Protein AF-A0A3M0CFY5-F1 (afdb_monomer_lite)

Structure (mmCIF, N/CA/C/O backbone):
data_AF-A0A3M0CFY5-F1
#
_entry.id   AF-A0A3M0CFY5-F1
#
loop_
_atom_site.group_PDB
_atom_site.id
_atom_site.type_symbol
_atom_site.label_atom_id
_atom_site.label_alt_id
_atom_site.label_comp_id
_atom_site.label_asym_id
_atom_site.label_entity_id
_atom_site.label_seq_id
_atom_site.pdbx_PDB_ins_code
_atom_site.Cartn_x
_atom_site.Cartn_y
_atom_site.Cartn_z
_atom_site.occupancy
_atom_site.B_iso_or_equiv
_atom_site.auth_seq_id
_atom_site.auth_comp_id
_atom_site.auth_asym_id
_atom_site.auth_atom_id
_atom_site.pdbx_PDB_model_num
ATOM 1 N N . MET A 1 1 ? 9.837 -27.076 -31.691 1.00 53.88 1 MET A N 1
ATOM 2 C CA . MET A 1 1 ? 9.729 -26.551 -30.310 1.00 53.88 1 MET A CA 1
ATOM 3 C C . MET A 1 1 ? 8.249 -26.494 -29.970 1.00 53.88 1 MET A C 1
ATOM 5 O O . MET A 1 1 ? 7.519 -25.891 -30.742 1.00 53.88 1 MET A O 1
ATOM 9 N N . SER A 1 2 ? 7.789 -27.201 -28.933 1.00 57.69 2 SER A N 1
ATOM 10 C CA . SER A 1 2 ? 6.361 -27.253 -28.586 1.00 57.69 2 SER A CA 1
ATOM 11 C C . SER A 1 2 ? 5.891 -25.922 -27.992 1.00 57.69 2 SER A C 1
ATOM 13 O O . SER A 1 2 ? 6.625 -25.292 -27.229 1.00 57.69 2 SER A O 1
ATOM 15 N N . LEU A 1 3 ? 4.667 -25.514 -28.343 1.00 57.28 3 LEU A N 1
ATOM 16 C CA . LEU A 1 3 ? 3.986 -24.325 -27.811 1.00 57.28 3 LEU A CA 1
ATOM 17 C C . LEU A 1 3 ? 3.954 -24.321 -26.272 1.00 57.28 3 LEU A C 1
ATOM 19 O O . LEU A 1 3 ? 4.180 -23.274 -25.672 1.00 57.28 3 LEU A O 1
ATOM 23 N N . ASP A 1 4 ? 3.845 -25.499 -25.648 1.00 57.91 4 ASP A N 1
ATOM 24 C CA . ASP A 1 4 ? 3.934 -25.676 -24.191 1.00 57.91 4 ASP A CA 1
ATOM 25 C C . ASP A 1 4 ? 5.236 -25.148 -23.588 1.00 57.91 4 ASP A C 1
ATOM 27 O O . ASP A 1 4 ? 5.229 -24.555 -22.515 1.00 57.91 4 ASP A O 1
ATOM 31 N N . ARG A 1 5 ? 6.380 -25.318 -24.264 1.00 54.34 5 ARG A N 1
ATOM 32 C CA . ARG A 1 5 ? 7.663 -24.846 -23.723 1.00 54.34 5 ARG A CA 1
ATOM 33 C C . ARG A 1 5 ? 7.757 -23.321 -23.775 1.00 54.34 5 ARG A C 1
ATOM 35 O O . ARG A 1 5 ? 8.319 -22.725 -22.867 1.00 54.34 5 ARG A O 1
ATOM 42 N N . ALA A 1 6 ? 7.194 -22.695 -24.810 1.00 49.03 6 ALA A N 1
ATOM 43 C CA . ALA A 1 6 ? 7.182 -21.241 -24.964 1.00 49.03 6 ALA A CA 1
ATOM 44 C C . ALA A 1 6 ? 6.182 -20.565 -24.012 1.00 49.03 6 ALA A C 1
ATOM 46 O O . ALA A 1 6 ? 6.528 -19.559 -23.398 1.00 49.03 6 ALA A O 1
ATOM 47 N N . GLN A 1 7 ? 4.988 -21.141 -23.826 1.00 55.31 7 GLN A N 1
ATOM 48 C CA . GLN A 1 7 ? 4.030 -20.674 -22.818 1.00 55.31 7 GLN A CA 1
ATOM 49 C C . GLN A 1 7 ? 4.590 -20.823 -21.400 1.00 55.31 7 GLN A C 1
ATOM 51 O O . GLN A 1 7 ? 4.504 -19.883 -20.614 1.00 55.31 7 GLN A O 1
ATOM 56 N N . ASN A 1 8 ? 5.237 -21.947 -21.081 1.00 56.69 8 ASN A N 1
ATOM 57 C CA . ASN A 1 8 ? 5.787 -22.171 -19.743 1.00 56.69 8 ASN A CA 1
ATOM 58 C C . ASN A 1 8 ? 6.970 -21.223 -19.434 1.00 56.69 8 ASN A C 1
ATOM 60 O O . ASN A 1 8 ? 7.039 -20.641 -18.356 1.00 56.69 8 ASN A O 1
ATOM 64 N N . ILE A 1 9 ? 7.850 -20.955 -20.410 1.00 59.62 9 ILE A N 1
ATOM 65 C CA . ILE A 1 9 ? 8.948 -19.977 -20.262 1.00 59.62 9 ILE A CA 1
ATOM 66 C C . ILE A 1 9 ? 8.417 -18.539 -20.124 1.00 59.62 9 ILE A C 1
ATOM 68 O O . ILE A 1 9 ? 8.911 -17.797 -19.276 1.00 59.62 9 ILE A O 1
ATOM 72 N N . MET A 1 10 ? 7.402 -18.147 -20.906 1.00 58.22 10 MET A N 1
ATOM 73 C CA . MET A 1 10 ? 6.778 -16.822 -20.773 1.00 58.22 10 MET A CA 1
ATOM 74 C C . MET A 1 10 ? 6.092 -16.643 -19.412 1.00 58.22 10 MET A C 1
ATOM 76 O O . MET A 1 10 ? 6.203 -15.583 -18.807 1.00 58.22 10 MET A O 1
ATOM 80 N N . THR A 1 11 ? 5.463 -17.692 -18.878 1.00 66.25 11 THR A N 1
ATOM 81 C CA . THR A 1 11 ? 4.808 -17.639 -17.558 1.00 66.25 11 THR A CA 1
ATOM 82 C C . THR A 1 11 ? 5.819 -17.395 -16.428 1.00 66.25 11 THR A C 1
ATOM 84 O O . THR A 1 11 ? 5.558 -16.592 -15.533 1.00 66.25 11 THR A O 1
ATOM 87 N N . HIS A 1 12 ? 7.002 -18.017 -16.492 1.00 70.50 12 HIS A N 1
ATOM 88 C CA . HIS A 1 12 ? 8.062 -17.807 -15.499 1.00 70.50 12 HIS A CA 1
ATOM 89 C C . HIS A 1 12 ? 8.747 -16.438 -15.623 1.00 70.50 12 HIS A C 1
ATOM 91 O O . HIS A 1 12 ? 8.937 -15.762 -14.614 1.00 70.50 12 HIS A O 1
ATOM 97 N N . ALA A 1 13 ? 9.060 -15.992 -16.845 1.00 75.62 13 ALA A N 1
ATOM 98 C CA . ALA A 1 13 ? 9.671 -14.680 -17.064 1.00 75.62 13 ALA A CA 1
ATOM 99 C C . ALA A 1 13 ? 8.757 -13.530 -16.598 1.00 75.62 13 ALA A C 1
ATOM 101 O O . ALA A 1 13 ? 9.229 -12.580 -15.973 1.00 75.62 13 ALA A O 1
ATOM 102 N N . ASN A 1 14 ? 7.444 -13.639 -16.834 1.00 88.12 14 ASN A N 1
ATOM 103 C CA . ASN A 1 14 ? 6.469 -12.659 -16.353 1.00 88.12 14 ASN A CA 1
ATOM 104 C C . ASN A 1 14 ? 6.435 -12.588 -14.822 1.00 88.12 14 ASN A C 1
ATOM 106 O O . ASN A 1 14 ? 6.353 -11.497 -14.262 1.00 88.12 14 ASN A O 1
ATOM 110 N N . PHE A 1 15 ? 6.515 -13.737 -14.147 1.00 93.06 15 PHE A N 1
ATOM 111 C CA . PHE A 1 15 ? 6.492 -13.805 -12.689 1.00 93.06 15 PHE A CA 1
ATOM 112 C C . PHE A 1 15 ? 7.712 -13.117 -12.060 1.00 93.06 15 PHE A C 1
ATOM 114 O O . PHE A 1 15 ? 7.562 -12.318 -11.135 1.00 93.06 15 PHE A O 1
ATOM 121 N N . ASP A 1 16 ? 8.913 -13.361 -12.590 1.00 94.94 16 ASP A N 1
ATOM 122 C CA . ASP A 1 16 ? 10.147 -12.750 -12.076 1.00 94.94 16 ASP A CA 1
ATOM 123 C C . ASP A 1 16 ? 10.173 -11.229 -12.284 1.00 94.94 16 ASP A C 1
ATOM 125 O O . ASP A 1 16 ? 10.589 -10.474 -11.398 1.00 94.94 16 ASP A O 1
ATOM 129 N N . VAL A 1 17 ? 9.703 -10.759 -13.442 1.00 96.12 17 VAL A N 1
ATOM 130 C CA . VAL A 1 17 ? 9.602 -9.321 -13.733 1.00 96.12 17 VAL A CA 1
ATOM 131 C C . VAL A 1 17 ? 8.544 -8.666 -12.845 1.00 96.12 17 VAL A C 1
ATOM 133 O O . VAL A 1 17 ? 8.810 -7.605 -12.280 1.00 96.12 17 VAL A O 1
ATOM 136 N N . ALA A 1 18 ? 7.392 -9.313 -12.642 1.00 96.44 18 ALA A N 1
ATOM 137 C CA . ALA A 1 18 ? 6.371 -8.842 -11.710 1.00 96.44 18 ALA A CA 1
ATOM 138 C C . ALA A 1 18 ? 6.927 -8.740 -10.286 1.00 96.44 18 ALA A C 1
ATOM 140 O O . ALA A 1 18 ? 6.801 -7.693 -9.654 1.00 96.44 18 ALA A O 1
ATOM 141 N N . LYS A 1 19 ? 7.631 -9.766 -9.797 1.00 96.38 19 LYS A N 1
ATOM 142 C CA . LYS A 1 19 ? 8.278 -9.732 -8.480 1.00 96.38 19 LYS A CA 1
ATOM 143 C C . LYS A 1 19 ? 9.239 -8.545 -8.344 1.00 96.38 19 LYS A C 1
ATOM 145 O O . LYS A 1 19 ? 9.141 -7.789 -7.380 1.00 96.38 19 LYS A O 1
ATOM 150 N N . ARG A 1 20 ? 10.115 -8.330 -9.331 1.00 96.69 20 ARG A N 1
ATOM 151 C CA . ARG A 1 20 ? 11.034 -7.176 -9.359 1.00 96.69 20 ARG A CA 1
ATOM 152 C C . ARG A 1 20 ? 10.294 -5.840 -9.366 1.00 96.69 20 ARG A C 1
ATOM 154 O O . ARG A 1 20 ? 10.736 -4.899 -8.710 1.00 96.69 20 ARG A O 1
ATOM 161 N N . LEU A 1 21 ? 9.197 -5.736 -10.115 1.00 96.62 21 LEU A N 1
ATOM 162 C CA . LEU A 1 21 ? 8.358 -4.540 -10.122 1.00 96.62 21 LEU A CA 1
ATOM 163 C C . LEU A 1 21 ? 7.817 -4.266 -8.719 1.00 96.62 21 LEU A C 1
ATOM 165 O O . LEU A 1 21 ? 7.969 -3.153 -8.223 1.00 96.62 21 LEU A O 1
ATOM 169 N N . LEU A 1 22 ? 7.241 -5.283 -8.079 1.00 95.94 22 LEU A N 1
ATOM 170 C CA . LEU A 1 22 ? 6.651 -5.194 -6.745 1.00 95.94 22 LEU A CA 1
ATOM 171 C C . LEU A 1 22 ? 7.665 -4.782 -5.667 1.00 95.94 22 LEU A C 1
ATOM 173 O O . LEU A 1 22 ? 7.328 -3.982 -4.794 1.00 95.94 22 LEU A O 1
ATOM 177 N N . GLU A 1 23 ? 8.908 -5.261 -5.766 1.00 94.75 23 GLU A N 1
ATOM 178 C CA . GLU A 1 23 ? 10.025 -4.821 -4.918 1.00 94.75 23 GLU A CA 1
ATOM 179 C C . GLU A 1 23 ? 10.357 -3.335 -5.134 1.00 94.75 23 GLU A C 1
ATOM 181 O O . GLU A 1 23 ? 10.552 -2.590 -4.174 1.00 94.75 23 GLU A O 1
ATOM 186 N N . VAL A 1 24 ? 10.386 -2.876 -6.390 1.00 94.12 24 VAL A N 1
ATOM 187 C CA . VAL A 1 24 ? 10.700 -1.478 -6.732 1.00 94.12 24 VAL A CA 1
ATOM 188 C C . VAL A 1 24 ? 9.620 -0.517 -6.238 1.00 94.12 24 VAL A C 1
ATOM 190 O O . VAL A 1 24 ? 9.953 0.538 -5.702 1.00 94.12 24 VAL A O 1
ATOM 193 N N . ILE A 1 25 ? 8.342 -0.881 -6.369 1.00 92.88 25 ILE A N 1
ATOM 194 C CA . ILE A 1 25 ? 7.221 -0.049 -5.900 1.00 92.88 25 ILE A CA 1
ATOM 195 C C . ILE A 1 25 ? 6.880 -0.268 -4.415 1.00 92.88 25 ILE A C 1
ATOM 197 O O . ILE A 1 25 ? 5.903 0.302 -3.932 1.00 92.88 25 ILE A O 1
ATOM 201 N N . LYS A 1 26 ? 7.668 -1.080 -3.690 1.00 91.75 26 LYS A N 1
ATOM 202 C CA . LYS A 1 26 ? 7.524 -1.356 -2.245 1.00 91.75 26 LYS A CA 1
ATOM 203 C C . LYS A 1 26 ? 6.120 -1.829 -1.856 1.00 91.75 26 LYS A C 1
ATOM 205 O O . LYS A 1 26 ? 5.556 -1.425 -0.833 1.00 91.75 26 LYS A O 1
ATOM 210 N N . ILE A 1 27 ? 5.518 -2.670 -2.697 1.00 92.25 27 ILE A N 1
ATOM 211 C CA . ILE A 1 27 ? 4.148 -3.140 -2.464 1.00 92.25 27 ILE A CA 1
ATOM 212 C C . ILE A 1 27 ? 4.058 -4.054 -1.233 1.00 92.25 27 ILE A C 1
ATOM 214 O O . ILE A 1 27 ? 2.987 -4.193 -0.650 1.00 92.25 27 ILE A O 1
ATOM 218 N N . ASP A 1 28 ? 5.173 -4.658 -0.818 1.00 90.69 28 ASP A N 1
ATOM 219 C CA . ASP A 1 28 ? 5.296 -5.498 0.374 1.00 90.69 28 ASP A CA 1
ATOM 220 C C . ASP A 1 28 ? 4.838 -4.752 1.635 1.00 90.69 28 ASP A C 1
ATOM 222 O O . ASP A 1 28 ? 4.099 -5.299 2.462 1.00 90.69 28 ASP A O 1
ATOM 226 N N . GLN A 1 29 ? 5.199 -3.471 1.745 1.00 91.00 29 GLN A N 1
ATOM 227 C CA . GLN A 1 29 ? 4.795 -2.613 2.855 1.00 91.00 29 GLN A CA 1
ATOM 228 C C . GLN A 1 29 ? 3.289 -2.357 2.824 1.00 91.00 29 GLN A C 1
ATOM 230 O O . GLN A 1 29 ? 2.622 -2.435 3.859 1.00 91.00 29 GLN A O 1
ATOM 235 N N . MET A 1 30 ? 2.741 -2.106 1.632 1.00 90.31 30 MET A N 1
ATOM 236 C CA . MET A 1 30 ? 1.310 -1.881 1.435 1.00 90.31 30 MET A CA 1
ATOM 237 C C . MET A 1 30 ? 0.496 -3.136 1.764 1.00 90.31 30 MET A C 1
ATOM 239 O O . MET A 1 30 ? -0.447 -3.057 2.550 1.00 90.31 30 MET A O 1
ATOM 243 N N . VAL A 1 31 ? 0.881 -4.298 1.232 1.00 91.81 31 VAL A N 1
ATOM 244 C CA . VAL A 1 31 ? 0.200 -5.574 1.496 1.00 91.81 31 VAL A CA 1
ATOM 245 C C . VAL A 1 31 ? 0.295 -5.939 2.972 1.00 91.81 31 VAL A C 1
ATOM 247 O O . VAL A 1 31 ? -0.716 -6.298 3.570 1.00 91.81 31 VAL A O 1
ATOM 250 N N . THR A 1 32 ? 1.458 -5.765 3.604 1.00 91.75 32 THR A N 1
ATOM 251 C CA . THR A 1 32 ? 1.620 -6.009 5.046 1.00 91.75 32 THR A CA 1
ATOM 252 C C . THR A 1 32 ? 0.726 -5.090 5.880 1.00 91.75 32 THR A C 1
ATOM 254 O O . THR A 1 32 ? 0.099 -5.536 6.842 1.00 91.75 32 THR A O 1
ATOM 257 N N . MET A 1 33 ? 0.637 -3.807 5.524 1.00 93.00 33 MET A N 1
ATOM 258 C CA . MET A 1 33 ? -0.238 -2.851 6.203 1.00 93.00 33 MET A CA 1
ATOM 259 C C . MET A 1 33 ? -1.717 -3.233 6.046 1.00 93.00 33 MET A C 1
ATOM 261 O O . MET A 1 33 ? -2.444 -3.265 7.040 1.00 93.00 33 MET A O 1
ATOM 265 N N . MET A 1 34 ? -2.150 -3.578 4.830 1.00 91.88 34 MET A N 1
ATOM 266 C CA . MET A 1 34 ? -3.518 -4.032 4.558 1.00 91.88 34 MET A CA 1
ATOM 267 C C . MET A 1 34 ? -3.845 -5.323 5.313 1.00 91.88 34 MET A C 1
ATOM 269 O O . MET A 1 34 ? -4.888 -5.410 5.961 1.00 91.88 34 MET A O 1
ATOM 273 N N . ALA A 1 35 ? -2.932 -6.295 5.299 1.00 91.88 35 ALA A N 1
ATOM 274 C CA . ALA A 1 35 ? -3.058 -7.547 6.033 1.00 91.88 35 ALA A CA 1
ATOM 275 C C . ALA A 1 35 ? -3.247 -7.287 7.536 1.00 91.88 35 ALA A C 1
ATOM 277 O O . ALA A 1 35 ? -4.192 -7.795 8.139 1.00 91.88 35 ALA A O 1
ATOM 278 N N . ARG A 1 36 ? -2.426 -6.414 8.137 1.00 93.00 36 ARG A N 1
ATOM 279 C CA . ARG A 1 36 ? -2.565 -6.022 9.551 1.00 93.00 36 ARG A CA 1
ATOM 280 C C . ARG A 1 36 ? -3.896 -5.335 9.845 1.00 93.00 36 ARG A C 1
ATOM 282 O O . ARG A 1 36 ? -4.507 -5.621 10.873 1.00 93.00 36 ARG A O 1
ATOM 289 N N . GLN A 1 37 ? -4.365 -4.460 8.958 1.00 94.62 37 GLN A N 1
ATOM 290 C CA . GLN A 1 37 ? -5.662 -3.801 9.117 1.00 94.62 37 GLN A CA 1
ATOM 291 C C . GLN A 1 37 ? -6.814 -4.816 9.077 1.00 94.62 37 GLN A C 1
ATOM 293 O O . GLN A 1 37 ? -7.690 -4.784 9.943 1.00 94.62 37 GLN A O 1
ATOM 298 N N . MET A 1 38 ? -6.798 -5.743 8.117 1.00 93.81 38 MET A N 1
ATOM 299 C CA . MET A 1 38 ? -7.797 -6.810 8.016 1.00 93.81 38 MET A CA 1
ATOM 300 C C . MET A 1 38 ? -7.757 -7.735 9.236 1.00 93.81 38 MET A C 1
ATOM 302 O O . MET A 1 38 ? -8.805 -8.074 9.786 1.00 93.81 38 MET A O 1
ATOM 306 N N . MET A 1 39 ? -6.560 -8.101 9.698 1.00 94.62 39 MET A N 1
ATOM 307 C CA . MET A 1 39 ? -6.360 -8.891 10.911 1.00 94.62 39 MET A CA 1
ATOM 308 C C . MET A 1 39 ? -6.976 -8.195 12.129 1.00 94.62 39 MET A C 1
ATOM 310 O O . MET A 1 39 ? -7.762 -8.811 12.844 1.00 94.62 39 MET A O 1
ATOM 314 N N . ALA A 1 40 ? -6.687 -6.907 12.335 1.00 94.44 40 ALA A N 1
ATOM 315 C CA . ALA A 1 40 ? -7.242 -6.133 13.444 1.00 94.44 40 ALA A CA 1
ATOM 316 C C . ALA A 1 40 ? -8.780 -6.091 13.399 1.00 94.44 40 ALA A C 1
ATOM 318 O O . ALA A 1 40 ? -9.437 -6.327 14.411 1.00 94.44 40 ALA A O 1
ATOM 319 N N . GLN A 1 41 ? -9.367 -5.882 12.216 1.00 95.25 41 GLN A N 1
ATOM 320 C CA . GLN A 1 41 ? -10.822 -5.925 12.034 1.00 95.25 41 GLN A CA 1
ATOM 321 C C . GLN A 1 41 ? -11.413 -7.304 12.365 1.00 95.25 41 GLN A C 1
ATOM 323 O O . GLN A 1 41 ? -12.481 -7.392 12.974 1.00 95.25 41 GLN A O 1
ATOM 328 N N . LYS A 1 42 ? -10.727 -8.392 11.996 1.00 93.69 42 LYS A N 1
ATOM 329 C CA . LYS A 1 42 ? -11.162 -9.757 12.324 1.00 93.69 42 LYS A CA 1
ATOM 330 C C . LYS A 1 42 ? -11.050 -10.056 13.812 1.00 93.69 42 LYS A C 1
ATOM 332 O O . LYS A 1 42 ? -11.981 -10.642 14.350 1.00 93.69 42 LYS A O 1
ATOM 337 N N . VAL A 1 43 ? -9.991 -9.603 14.479 1.00 93.81 43 VAL A N 1
ATOM 338 C CA . VAL A 1 43 ? -9.840 -9.725 15.938 1.00 93.81 43 VAL A CA 1
ATOM 339 C C . VAL A 1 43 ? -10.988 -9.019 16.658 1.00 93.81 43 VAL A C 1
ATOM 341 O O . VAL A 1 43 ? -11.641 -9.638 17.493 1.00 93.81 43 VAL A O 1
ATOM 344 N N . VAL A 1 44 ? -11.310 -7.781 16.271 1.00 93.75 44 VAL A N 1
ATOM 345 C CA . VAL A 1 44 ? -12.470 -7.055 16.820 1.00 93.75 44 VAL A CA 1
ATOM 346 C C . VAL A 1 44 ? -13.765 -7.834 16.578 1.00 93.75 44 VAL A C 1
ATOM 348 O O . VAL A 1 44 ? -14.570 -7.997 17.492 1.00 93.75 44 VAL A O 1
ATOM 351 N N . SER A 1 45 ? -13.956 -8.386 15.375 1.00 94.44 45 SER A N 1
ATOM 352 C CA . SER A 1 45 ? -15.135 -9.206 15.081 1.00 94.44 45 SER A CA 1
ATOM 353 C C . SER A 1 45 ? -15.196 -10.502 15.897 1.00 94.44 45 SER A C 1
ATOM 355 O O . SER A 1 45 ? -16.305 -10.951 16.178 1.00 94.44 45 SER A O 1
ATOM 357 N N . ILE A 1 46 ? -14.063 -11.130 16.224 1.00 92.62 46 ILE A N 1
ATOM 358 C CA . ILE A 1 46 ? -14.013 -12.322 17.084 1.00 92.62 46 ILE A CA 1
ATOM 359 C C . ILE A 1 46 ? -14.438 -11.925 18.497 1.00 92.62 46 ILE A C 1
ATOM 361 O O . ILE A 1 46 ? -15.349 -12.530 19.047 1.00 92.62 46 ILE A O 1
ATOM 365 N N . GLN A 1 47 ? -13.861 -10.852 19.039 1.00 90.81 47 GLN A N 1
ATOM 366 C CA . GLN A 1 47 ? -14.188 -10.350 20.376 1.00 90.81 47 GLN A CA 1
ATOM 367 C C . GLN A 1 47 ? -15.674 -9.995 20.519 1.00 90.81 47 GLN A C 1
ATOM 369 O O . GLN A 1 47 ? -16.294 -10.352 21.513 1.00 90.81 47 GLN A O 1
ATOM 374 N N . GLN A 1 48 ? -16.266 -9.357 19.505 1.00 92.50 48 GLN A N 1
ATOM 375 C CA . GLN A 1 48 ? -17.692 -9.009 19.498 1.00 92.50 48 GLN A CA 1
ATOM 376 C C . GLN A 1 48 ? -18.622 -10.226 19.416 1.00 92.50 48 GLN A C 1
ATOM 378 O O . GLN A 1 48 ? -19.730 -10.182 19.935 1.00 92.50 48 GLN A O 1
ATOM 383 N N . LYS A 1 49 ? -18.205 -11.299 18.733 1.00 93.19 49 LYS A N 1
ATOM 384 C CA . LYS A 1 49 ? -19.020 -12.515 18.565 1.00 93.19 49 LYS A CA 1
ATOM 385 C C . LYS A 1 49 ? -18.859 -13.513 19.709 1.00 93.19 49 LYS A C 1
ATOM 387 O O . LYS A 1 49 ? -19.695 -14.399 19.844 1.00 93.19 49 LYS A O 1
ATOM 392 N N . SER A 1 50 ? -17.810 -13.363 20.508 1.00 91.69 50 SER A N 1
ATOM 393 C CA . SER A 1 50 ? -17.501 -14.206 21.664 1.00 91.69 50 SER A CA 1
ATOM 394 C C . SER A 1 50 ? -17.982 -13.572 22.973 1.00 91.69 50 SER A C 1
ATOM 396 O O . SER A 1 50 ? -17.295 -13.641 23.991 1.00 91.69 50 SER A O 1
ATOM 398 N N . GLU A 1 51 ? -19.144 -12.913 22.955 1.00 84.69 51 GLU A N 1
ATOM 399 C CA . GLU A 1 51 ? -19.713 -12.280 24.146 1.00 84.69 51 GLU A CA 1
ATOM 400 C C . GLU A 1 51 ? -19.965 -13.333 25.241 1.00 84.69 51 GLU A C 1
ATOM 402 O O . GLU A 1 51 ? -20.629 -14.343 25.012 1.00 84.69 51 GLU A O 1
ATOM 407 N N . GLY A 1 52 ? -19.386 -13.118 26.427 1.00 88.44 52 GLY A N 1
ATOM 408 C CA . GLY A 1 52 ? -19.445 -14.063 27.549 1.00 88.44 52 GLY A CA 1
ATOM 409 C C . GLY A 1 52 ? -18.365 -15.153 27.555 1.00 88.44 52 GLY A C 1
ATOM 410 O O . GLY A 1 52 ? -18.367 -15.973 28.472 1.00 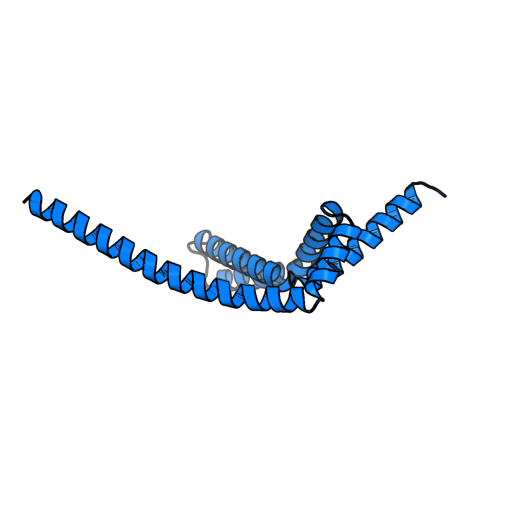88.44 52 GLY A O 1
ATOM 411 N N . ALA A 1 53 ? -17.444 -15.169 26.583 1.00 91.19 53 ALA A N 1
ATOM 412 C CA . ALA A 1 53 ? -16.271 -16.042 26.626 1.00 91.19 53 ALA A CA 1
ATOM 413 C C . ALA A 1 53 ? -15.301 -15.635 27.746 1.00 91.19 53 ALA A C 1
ATOM 415 O O . ALA A 1 53 ? -15.217 -14.459 28.117 1.00 91.19 53 ALA A O 1
ATOM 416 N N . ASP A 1 54 ? -14.541 -16.607 28.252 1.00 94.88 54 ASP A N 1
ATOM 417 C CA . ASP A 1 54 ? -13.477 -16.336 29.211 1.00 94.88 54 ASP A CA 1
ATOM 418 C C . ASP A 1 54 ? -12.411 -15.406 28.580 1.00 94.88 54 ASP A C 1
ATOM 420 O O . ASP A 1 54 ? -11.966 -15.656 27.453 1.00 94.88 54 ASP A O 1
ATOM 424 N N . PRO A 1 55 ? -11.998 -14.316 29.258 1.00 92.50 55 PRO A N 1
ATOM 425 C CA . PRO A 1 55 ? -11.044 -13.362 28.694 1.00 92.50 55 PRO A CA 1
ATOM 426 C C . PRO A 1 55 ? -9.678 -13.962 28.343 1.00 92.50 55 PRO A C 1
ATOM 428 O O . PRO A 1 55 ? -9.050 -13.509 27.384 1.00 92.50 55 PRO A O 1
ATOM 431 N N . GLU A 1 56 ? -9.211 -14.958 29.099 1.00 93.94 56 GLU A N 1
ATOM 432 C CA . GLU A 1 56 ? -7.915 -15.598 28.868 1.00 93.94 56 GLU A CA 1
ATOM 433 C C . GLU A 1 56 ? -7.996 -16.552 27.672 1.00 93.94 56 GLU A C 1
ATOM 435 O O . GLU A 1 56 ? -7.132 -16.513 26.792 1.00 93.94 56 GLU A O 1
ATOM 440 N N . GLU A 1 57 ? -9.074 -17.333 27.563 1.00 92.12 57 GLU A N 1
ATOM 441 C CA . GLU A 1 57 ? -9.340 -18.155 26.374 1.00 92.12 57 GLU A CA 1
ATOM 442 C C . GLU A 1 57 ? -9.469 -17.291 25.113 1.00 92.12 57 GLU A C 1
ATOM 444 O O . GLU A 1 57 ? -8.860 -17.583 24.078 1.00 92.12 57 GLU A O 1
ATOM 449 N N . LEU A 1 58 ? -10.209 -16.182 25.200 1.00 93.38 58 LEU A N 1
ATOM 450 C CA . LEU A 1 58 ? -10.377 -15.253 24.085 1.00 93.38 58 LEU A CA 1
ATOM 451 C C . LEU A 1 58 ? -9.035 -14.655 23.655 1.00 93.38 58 LEU A C 1
ATOM 453 O O . LEU A 1 58 ? -8.752 -14.579 22.456 1.00 93.38 58 LEU A O 1
ATOM 457 N N . LYS A 1 59 ? -8.186 -14.280 24.618 1.00 93.88 59 LYS A N 1
ATOM 458 C CA . LYS A 1 59 ? -6.835 -13.791 24.342 1.00 93.88 59 LYS A CA 1
ATOM 459 C C . LYS A 1 59 ? -6.007 -14.847 23.608 1.00 93.88 59 LYS A C 1
ATOM 461 O O . LYS A 1 59 ? -5.453 -14.536 22.552 1.00 93.88 59 LYS A O 1
ATOM 466 N N . GLN A 1 60 ? -5.976 -16.087 24.099 1.00 94.81 60 GLN A N 1
ATOM 467 C CA . GLN A 1 60 ? -5.240 -17.190 23.467 1.00 94.81 60 GLN A CA 1
ATOM 468 C C . GLN A 1 60 ? -5.701 -17.445 22.027 1.00 94.81 60 GLN A C 1
ATOM 470 O O . GLN A 1 60 ? -4.870 -17.588 21.128 1.00 94.81 60 GLN A O 1
ATOM 475 N N . VAL A 1 61 ? -7.015 -17.430 21.782 1.00 94.00 61 VAL A N 1
ATOM 476 C CA . VAL A 1 61 ? -7.584 -17.574 20.434 1.00 94.00 61 VAL A CA 1
ATOM 477 C C . VAL A 1 61 ? -7.154 -16.423 19.529 1.00 94.00 61 VAL A C 1
ATOM 479 O O . VAL A 1 61 ? -6.740 -16.657 18.392 1.00 94.00 61 VAL A O 1
ATOM 482 N N . THR A 1 62 ? -7.225 -15.178 20.009 1.00 94.31 62 THR A N 1
ATOM 483 C CA . THR A 1 62 ? -6.818 -14.022 19.199 1.00 94.31 62 THR A CA 1
ATOM 484 C C . THR A 1 62 ? -5.318 -14.007 18.912 1.00 94.31 62 THR A C 1
ATOM 486 O O . THR A 1 62 ? -4.939 -13.696 17.784 1.00 94.31 62 THR A O 1
ATOM 489 N N . ASP A 1 63 ? -4.476 -14.411 19.865 1.00 94.81 63 ASP A N 1
ATOM 490 C CA . ASP A 1 63 ? -3.025 -14.509 19.680 1.00 94.81 63 ASP A CA 1
ATOM 491 C C . ASP A 1 63 ? -2.682 -15.600 18.649 1.00 94.81 63 ASP A C 1
ATOM 493 O O . ASP A 1 63 ? -1.908 -15.360 17.718 1.00 94.81 63 ASP A O 1
ATOM 497 N N . ALA A 1 64 ? -3.314 -16.775 18.753 1.00 95.00 64 ALA A N 1
ATOM 498 C CA . ALA A 1 64 ? -3.150 -17.862 17.788 1.00 95.00 64 ALA A CA 1
ATOM 499 C C . ALA A 1 64 ? -3.623 -17.458 16.383 1.00 95.00 64 ALA A C 1
ATOM 501 O O . ALA A 1 64 ? -2.940 -17.728 15.393 1.00 95.00 64 ALA A O 1
ATOM 502 N N . PHE A 1 65 ? -4.758 -16.756 16.289 1.00 95.06 65 PHE A N 1
ATOM 503 C CA . PHE A 1 65 ? -5.259 -16.221 15.025 1.00 95.06 65 PHE A CA 1
ATOM 504 C C . PHE A 1 65 ? -4.271 -15.234 14.398 1.00 95.06 65 PHE A C 1
ATOM 506 O O . PHE A 1 65 ? -3.971 -15.356 13.214 1.00 95.06 65 PHE A O 1
ATOM 513 N N . GLN A 1 66 ? -3.747 -14.277 15.169 1.00 94.00 66 GLN A N 1
ATOM 514 C CA . GLN A 1 66 ? -2.792 -13.293 14.656 1.00 94.00 66 GLN A CA 1
ATOM 515 C C . GLN A 1 66 ? -1.516 -13.961 14.132 1.00 94.00 66 GLN A C 1
ATOM 517 O O . GLN A 1 66 ? -1.048 -13.620 13.045 1.00 94.00 66 GLN A O 1
ATOM 522 N N . GLN A 1 67 ? -0.975 -14.936 14.869 1.00 94.50 67 GLN A N 1
ATOM 523 C CA . GLN A 1 67 ? 0.203 -15.690 14.436 1.00 94.50 67 GLN A CA 1
ATOM 524 C C . GLN A 1 67 ? -0.068 -16.453 13.137 1.00 94.50 67 GLN A C 1
ATOM 526 O O . GLN A 1 67 ? 0.685 -16.300 12.176 1.00 94.50 67 GLN A O 1
ATOM 531 N N . ALA A 1 68 ? -1.168 -17.211 13.078 1.00 93.88 68 ALA A N 1
ATOM 532 C CA . ALA A 1 68 ? -1.554 -17.953 11.880 1.00 93.88 68 ALA A CA 1
ATOM 533 C C . ALA A 1 68 ? -1.772 -17.018 10.682 1.00 93.88 68 ALA A C 1
ATOM 535 O O . ALA A 1 68 ? -1.268 -17.271 9.592 1.00 93.88 68 ALA A O 1
ATOM 536 N N . PHE A 1 69 ? -2.461 -15.897 10.889 1.00 92.81 69 PHE A N 1
ATOM 537 C CA . PHE A 1 69 ? -2.724 -14.914 9.844 1.00 92.81 69 PHE A CA 1
ATOM 538 C C . PHE A 1 69 ? -1.428 -14.331 9.268 1.00 92.81 69 PHE A C 1
ATOM 540 O O . PHE A 1 69 ? -1.273 -14.241 8.050 1.00 92.81 69 PHE A O 1
ATOM 547 N N . MET A 1 70 ? -0.472 -13.968 10.129 1.00 90.62 70 MET A N 1
ATOM 548 C CA . MET A 1 70 ? 0.799 -13.388 9.690 1.00 90.62 70 MET A CA 1
ATOM 549 C C . MET A 1 70 ? 1.698 -14.390 8.954 1.00 90.62 70 MET A C 1
ATOM 551 O O . MET A 1 70 ? 2.437 -13.980 8.058 1.00 90.62 70 MET A O 1
ATOM 555 N N . LEU A 1 71 ? 1.607 -15.686 9.273 1.00 94.25 71 LEU A N 1
ATOM 556 C CA . LEU A 1 71 ? 2.328 -16.744 8.553 1.00 94.25 71 LEU A CA 1
ATOM 557 C C . LEU A 1 71 ? 1.875 -16.896 7.094 1.00 94.25 71 LEU A C 1
ATOM 559 O O . LEU A 1 71 ? 2.666 -17.352 6.276 1.00 94.25 71 LEU A O 1
ATOM 563 N N . HIS A 1 72 ? 0.652 -16.474 6.762 1.00 92.62 72 HIS A N 1
ATOM 564 C CA . HIS A 1 72 ? 0.085 -16.568 5.412 1.00 92.62 72 HIS A CA 1
ATOM 565 C C . HIS A 1 72 ? 0.230 -15.288 4.572 1.00 92.62 72 HIS A C 1
ATOM 567 O O . HIS A 1 72 ? -0.171 -15.259 3.409 1.00 92.62 72 HIS A O 1
ATOM 573 N N . VAL A 1 73 ? 0.826 -14.216 5.109 1.00 90.62 73 VAL A N 1
ATOM 574 C CA . VAL A 1 73 ? 1.111 -13.007 4.310 1.00 90.62 73 VAL A CA 1
ATOM 575 C C . VAL A 1 73 ? 2.040 -13.285 3.115 1.00 90.62 73 VAL A C 1
ATOM 577 O O . VAL A 1 73 ? 1.789 -12.718 2.051 1.00 90.62 73 VAL A O 1
ATOM 580 N N . PRO A 1 74 ? 3.075 -14.145 3.212 1.00 92.81 74 PRO A N 1
ATOM 581 C CA . PRO A 1 74 ? 3.877 -14.525 2.048 1.00 92.81 74 PRO A CA 1
ATOM 582 C C . PRO A 1 74 ? 3.054 -15.171 0.924 1.00 92.81 74 PRO A C 1
ATOM 584 O O . PRO A 1 74 ? 3.267 -14.836 -0.239 1.00 92.81 74 PRO A O 1
ATOM 587 N N . ASP A 1 75 ? 2.073 -16.015 1.260 1.00 93.69 75 ASP A N 1
ATOM 588 C CA . ASP A 1 75 ? 1.186 -16.647 0.272 1.00 93.69 75 ASP A CA 1
ATOM 589 C C . ASP A 1 75 ? 0.340 -15.586 -0.451 1.00 9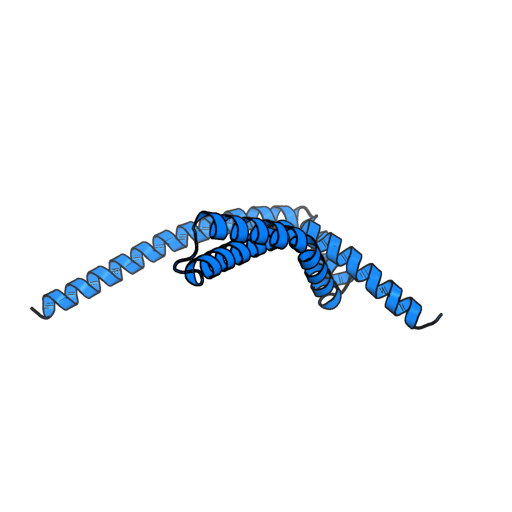3.69 75 ASP A C 1
ATOM 591 O O . ASP A 1 75 ? 0.205 -15.598 -1.674 1.00 93.69 75 ASP A O 1
ATOM 595 N N . LEU A 1 76 ? -0.168 -14.598 0.296 1.00 91.19 76 LEU A N 1
ATOM 596 C CA . LEU A 1 76 ? -0.871 -13.452 -0.282 1.00 91.19 76 LEU A CA 1
ATOM 597 C C . LEU A 1 76 ? 0.031 -12.653 -1.233 1.00 91.19 76 LEU A C 1
ATOM 599 O O . LEU A 1 76 ? -0.423 -12.236 -2.297 1.00 91.19 76 LEU A O 1
ATOM 603 N N . MET A 1 77 ? 1.303 -12.449 -0.879 1.00 93.31 77 MET A N 1
ATOM 604 C CA . MET A 1 77 ? 2.260 -11.780 -1.764 1.00 93.31 77 MET A CA 1
ATOM 605 C C . MET A 1 77 ? 2.468 -12.541 -3.073 1.00 93.31 77 MET A C 1
ATOM 607 O O . MET A 1 77 ? 2.556 -11.911 -4.126 1.00 93.31 77 MET A O 1
ATOM 611 N N . GLU A 1 78 ? 2.510 -13.872 -3.032 1.00 93.94 78 GLU A N 1
ATOM 612 C CA . GLU A 1 78 ? 2.613 -14.693 -4.238 1.00 93.94 78 GLU A CA 1
ATOM 613 C C . GLU A 1 78 ? 1.403 -14.496 -5.163 1.00 93.94 78 GLU A C 1
ATOM 615 O O . GLU A 1 78 ? 1.569 -14.307 -6.370 1.00 93.94 78 GLU A O 1
ATOM 620 N N . GLU A 1 79 ? 0.193 -14.455 -4.605 1.00 93.88 79 GLU A N 1
ATOM 621 C CA . GLU A 1 79 ? -1.031 -14.190 -5.372 1.00 93.88 79 GLU A CA 1
ATOM 622 C C . GLU A 1 79 ? -1.049 -12.780 -5.979 1.00 93.88 79 GLU A C 1
ATOM 624 O O . GLU A 1 79 ? -1.476 -12.598 -7.122 1.00 93.88 79 GLU A O 1
ATOM 629 N N . VAL A 1 80 ? -0.509 -11.778 -5.277 1.00 93.75 80 VAL A N 1
ATOM 630 C CA . VAL A 1 80 ? -0.338 -10.429 -5.841 1.00 93.75 80 VAL A CA 1
ATOM 631 C C . VAL A 1 80 ? 0.660 -10.445 -7.006 1.00 93.75 80 VAL A C 1
ATOM 633 O O . VAL A 1 80 ? 0.391 -9.827 -8.037 1.00 93.75 80 VAL A O 1
ATOM 636 N N . ILE A 1 81 ? 1.775 -11.180 -6.902 1.00 94.94 81 ILE A N 1
ATOM 637 C CA . ILE A 1 81 ? 2.731 -11.329 -8.015 1.00 94.94 81 ILE A CA 1
ATOM 638 C C . ILE A 1 81 ? 2.042 -11.969 -9.227 1.00 94.94 81 ILE A C 1
ATOM 640 O O . ILE A 1 81 ? 2.169 -11.451 -10.339 1.00 94.94 81 ILE A O 1
ATOM 644 N N . LYS A 1 82 ? 1.268 -13.044 -9.022 1.00 93.06 82 LYS A N 1
ATOM 645 C CA . LYS A 1 82 ? 0.497 -13.701 -10.094 1.00 93.06 82 LYS A CA 1
ATOM 646 C C . LYS A 1 82 ? -0.487 -12.739 -10.752 1.00 93.06 82 LYS A C 1
ATOM 648 O O . LYS A 1 82 ? -0.576 -12.710 -11.979 1.00 93.06 82 LYS A O 1
ATOM 653 N N . ALA A 1 83 ? -1.183 -11.924 -9.960 1.00 93.38 83 ALA A N 1
ATOM 654 C CA . ALA A 1 83 ? -2.120 -10.933 -10.477 1.00 93.38 83 ALA A CA 1
ATOM 655 C C . ALA A 1 83 ? -1.425 -9.905 -11.388 1.00 93.38 83 ALA A C 1
ATOM 657 O O . ALA A 1 83 ? -1.917 -9.635 -12.481 1.00 93.38 83 ALA A O 1
ATOM 658 N N . TYR A 1 84 ? -0.257 -9.385 -10.995 1.00 93.50 84 TYR A N 1
ATOM 659 C CA . TYR A 1 84 ? 0.517 -8.466 -11.839 1.00 93.50 84 TYR A CA 1
ATOM 660 C C . TYR A 1 84 ? 1.051 -9.146 -13.105 1.00 93.50 84 TYR A C 1
ATOM 662 O O . TYR A 1 84 ? 0.894 -8.603 -14.197 1.00 93.50 84 TYR A O 1
ATOM 670 N N . ALA A 1 85 ? 1.615 -10.349 -12.972 1.00 93.94 85 ALA A N 1
ATOM 671 C CA . ALA A 1 85 ? 2.144 -11.124 -14.094 1.00 93.94 85 ALA A CA 1
ATOM 672 C C . ALA A 1 85 ? 1.069 -11.504 -15.132 1.00 93.94 85 ALA A C 1
ATOM 674 O O . ALA A 1 85 ? 1.391 -11.687 -16.308 1.00 93.94 85 ALA A O 1
ATOM 675 N N . GLY A 1 86 ? -0.190 -11.641 -14.698 1.00 90.44 86 GLY A N 1
ATOM 676 C CA . GLY A 1 86 ? -1.342 -11.898 -15.565 1.00 90.44 86 GLY A CA 1
ATOM 677 C C . GLY A 1 86 ? -1.997 -10.639 -16.143 1.00 90.44 86 GLY A C 1
ATOM 678 O O . GLY A 1 86 ? -2.658 -10.730 -17.175 1.00 90.44 86 GLY A O 1
ATOM 679 N N . ALA A 1 87 ? -1.831 -9.479 -15.500 1.00 93.31 87 ALA A N 1
ATOM 680 C CA . ALA A 1 87 ? -2.469 -8.227 -15.910 1.00 93.31 87 ALA A CA 1
ATOM 681 C C . ALA A 1 87 ? -1.606 -7.367 -16.845 1.00 93.31 87 ALA A C 1
ATOM 683 O O . ALA A 1 87 ? -2.155 -6.630 -17.664 1.00 93.31 87 ALA A O 1
ATOM 684 N N . PHE A 1 88 ? -0.278 -7.444 -16.730 1.00 92.25 88 PHE A N 1
ATOM 685 C CA . PHE A 1 88 ? 0.650 -6.575 -17.457 1.00 92.25 88 PHE A CA 1
ATOM 686 C C . PHE A 1 88 ? 1.629 -7.372 -18.315 1.00 92.25 88 PHE A C 1
ATOM 688 O O . PHE A 1 88 ? 2.031 -8.484 -17.967 1.00 92.25 88 PHE A O 1
ATOM 695 N N . SER A 1 89 ? 2.046 -6.786 -19.440 1.00 94.06 89 SER A N 1
ATOM 696 C CA . SER A 1 89 ? 3.124 -7.361 -20.242 1.00 94.06 89 SER A CA 1
ATOM 697 C C . SER A 1 89 ? 4.480 -7.172 -19.548 1.00 94.06 89 SER A C 1
ATOM 699 O O . SER A 1 89 ? 4.662 -6.273 -18.724 1.00 94.06 89 SER A O 1
ATOM 701 N N . VAL A 1 90 ? 5.467 -8.003 -19.900 1.00 94.75 90 VAL A N 1
ATOM 702 C CA . VAL A 1 90 ? 6.852 -7.826 -19.423 1.00 94.75 90 VAL A CA 1
ATOM 703 C C . VAL A 1 90 ? 7.408 -6.464 -19.820 1.00 94.75 90 VAL A C 1
ATOM 705 O O . VAL A 1 90 ? 8.090 -5.839 -19.014 1.00 94.75 90 VAL A O 1
ATOM 708 N N . GLU A 1 91 ? 7.099 -5.993 -21.029 1.00 95.81 91 GLU A N 1
ATOM 709 C CA . GLU A 1 91 ? 7.556 -4.692 -21.521 1.00 95.81 91 GLU A CA 1
ATOM 710 C C . GLU A 1 91 ? 7.014 -3.546 -20.658 1.00 95.81 91 GLU A C 1
ATOM 712 O O . GLU A 1 91 ? 7.790 -2.696 -20.221 1.00 95.81 91 GLU A O 1
ATOM 717 N N . ASP A 1 92 ? 5.720 -3.573 -20.322 1.00 96.38 92 ASP A N 1
ATOM 718 C CA . ASP A 1 92 ? 5.104 -2.565 -19.451 1.00 96.38 92 ASP A CA 1
ATOM 719 C C . ASP A 1 92 ? 5.731 -2.577 -18.053 1.00 96.38 92 ASP A C 1
ATOM 721 O O . ASP A 1 92 ? 6.090 -1.530 -17.507 1.00 96.38 92 ASP A O 1
ATOM 725 N N . MET A 1 93 ? 5.900 -3.766 -17.466 1.00 97.06 93 MET A N 1
ATOM 726 C CA . MET A 1 93 ? 6.485 -3.895 -16.132 1.00 97.06 93 MET A CA 1
ATOM 727 C C . MET A 1 93 ? 7.950 -3.434 -16.104 1.00 97.06 93 MET A C 1
ATOM 729 O O . MET A 1 93 ? 8.343 -2.718 -15.181 1.00 97.06 93 MET A O 1
ATOM 733 N N . GLU A 1 94 ? 8.753 -3.773 -17.117 1.00 97.62 94 GLU A N 1
ATOM 734 C CA . GLU A 1 94 ? 10.137 -3.293 -17.240 1.00 97.62 94 GLU A CA 1
ATOM 735 C C . GLU A 1 94 ? 10.202 -1.777 -17.462 1.00 97.62 94 GLU A C 1
ATOM 737 O O . GLU A 1 94 ? 11.060 -1.115 -16.875 1.00 97.62 94 GLU A O 1
ATOM 742 N N . ALA A 1 95 ? 9.277 -1.195 -18.230 1.00 98.06 95 ALA A N 1
ATOM 743 C CA . ALA A 1 95 ? 9.197 0.254 -18.405 1.00 98.06 95 ALA A CA 1
ATOM 744 C C . ALA A 1 95 ? 8.907 0.972 -17.075 1.00 98.06 95 ALA A C 1
ATOM 746 O O . ALA A 1 95 ? 9.560 1.969 -16.750 1.00 98.06 95 ALA A O 1
ATOM 747 N N . VAL A 1 96 ? 7.990 0.439 -16.259 1.00 97.12 96 VAL A N 1
ATOM 748 C CA . VAL A 1 96 ? 7.704 0.981 -14.920 1.00 97.12 96 VAL A CA 1
ATOM 749 C C . VAL A 1 96 ? 8.908 0.819 -13.990 1.00 97.12 96 VAL A C 1
ATOM 751 O O . VAL A 1 96 ? 9.255 1.762 -13.270 1.00 97.12 96 VAL A O 1
ATOM 754 N N . ILE A 1 97 ? 9.591 -0.329 -14.018 1.00 97.50 97 ILE A N 1
ATOM 755 C CA . ILE A 1 97 ? 10.833 -0.543 -13.258 1.00 97.50 97 ILE A CA 1
ATOM 756 C C . ILE A 1 97 ? 11.894 0.488 -13.665 1.00 97.50 97 ILE A C 1
ATOM 758 O O . ILE A 1 97 ? 12.509 1.114 -12.798 1.00 97.50 97 ILE A O 1
ATOM 762 N N . ALA A 1 98 ? 12.112 0.677 -14.968 1.00 97.94 98 ALA A N 1
ATOM 763 C CA . ALA A 1 98 ? 13.096 1.616 -15.498 1.00 97.94 98 ALA A CA 1
ATOM 764 C C . ALA A 1 98 ? 12.772 3.058 -15.090 1.00 97.94 98 ALA A C 1
ATOM 766 O O . ALA A 1 98 ? 13.663 3.783 -14.640 1.00 97.94 98 ALA A O 1
ATOM 767 N N . PHE A 1 99 ? 11.498 3.454 -15.168 1.00 98.06 99 PHE A N 1
ATOM 768 C CA . PHE A 1 99 ? 11.048 4.760 -14.698 1.00 98.06 99 PHE A CA 1
ATOM 769 C C . PHE A 1 99 ? 11.358 4.957 -13.212 1.00 98.06 99 PHE A C 1
ATOM 771 O O . PHE A 1 99 ? 12.059 5.908 -12.877 1.00 98.06 99 PHE A O 1
ATOM 778 N N . ASN A 1 100 ? 10.928 4.047 -12.332 1.00 95.94 100 ASN A N 1
ATOM 779 C CA . ASN A 1 100 ? 11.143 4.174 -10.883 1.00 95.94 100 ASN A CA 1
ATOM 780 C C . ASN A 1 100 ? 12.634 4.194 -10.493 1.00 95.94 100 ASN A C 1
ATOM 782 O O . ASN A 1 100 ? 13.011 4.821 -9.506 1.00 95.94 1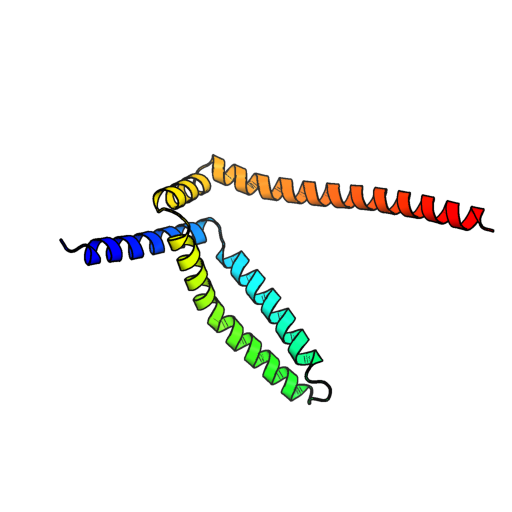00 ASN A O 1
ATOM 786 N N . LYS A 1 101 ? 13.503 3.551 -11.282 1.00 95.12 101 LYS A N 1
ATOM 787 C CA . LYS A 1 101 ? 14.961 3.578 -11.072 1.00 95.12 101 LYS A CA 1
ATOM 788 C C . LYS A 1 101 ? 15.649 4.830 -11.620 1.00 95.12 101 LYS A C 1
ATOM 790 O O . LYS A 1 101 ? 16.786 5.099 -11.241 1.00 95.12 101 LYS A O 1
ATOM 795 N N . SER A 1 102 ? 15.004 5.571 -12.515 1.00 97.56 102 SER A N 1
ATOM 796 C CA . SER A 1 102 ? 15.572 6.780 -13.115 1.00 97.56 102 SER A CA 1
ATOM 797 C C . SER A 1 102 ? 15.600 7.958 -12.134 1.00 97.56 102 SER A C 1
ATOM 799 O O . SER A 1 102 ? 14.815 8.019 -11.188 1.00 97.56 102 SER A O 1
ATOM 801 N N . GLU A 1 103 ? 16.453 8.952 -12.400 1.00 97.38 103 GLU A N 1
ATOM 802 C CA . GLU A 1 103 ? 16.500 10.186 -11.600 1.00 97.38 103 GLU A CA 1
ATOM 803 C C . GLU A 1 103 ? 15.142 10.909 -11.594 1.00 97.38 103 GLU A C 1
ATOM 805 O O . GLU A 1 103 ? 14.705 11.430 -10.568 1.00 97.38 103 GLU A O 1
ATOM 810 N N . ILE A 1 104 ? 14.433 10.912 -12.731 1.00 97.38 104 ILE A N 1
ATOM 811 C CA . ILE A 1 104 ? 13.105 11.524 -12.806 1.00 97.38 104 ILE A CA 1
ATOM 812 C C . ILE A 1 104 ? 12.070 10.750 -11.985 1.00 97.38 104 ILE A C 1
ATOM 814 O O . ILE A 1 104 ? 11.272 11.390 -11.305 1.00 97.38 104 ILE A O 1
ATOM 818 N N . GLY A 1 105 ? 12.115 9.416 -11.980 1.00 96.12 105 GLY A N 1
ATOM 819 C CA . GLY A 1 105 ? 11.229 8.590 -11.157 1.00 96.12 105 GLY A CA 1
ATOM 820 C C . GLY A 1 105 ? 11.461 8.790 -9.664 1.00 96.12 105 GLY A C 1
ATOM 821 O O . GLY A 1 105 ? 10.507 9.008 -8.926 1.00 96.12 105 GLY A O 1
ATOM 822 N N . GLN A 1 106 ? 12.720 8.840 -9.227 1.00 94.62 106 GLN A N 1
ATOM 823 C CA . GLN A 1 106 ? 13.058 9.101 -7.824 1.00 94.62 106 GLN A CA 1
ATOM 824 C C . GLN A 1 106 ? 12.626 10.504 -7.374 1.00 94.62 106 GLN A C 1
ATOM 826 O O . GLN A 1 106 ? 12.051 10.668 -6.296 1.00 94.62 106 GLN A O 1
ATOM 831 N N . ARG A 1 107 ? 12.846 11.534 -8.210 1.00 96.50 107 ARG A N 1
ATOM 832 C CA . ARG A 1 107 ? 12.338 12.890 -7.932 1.00 96.50 107 ARG A CA 1
ATOM 833 C C . ARG A 1 107 ? 10.814 12.926 -7.896 1.00 96.50 107 ARG A C 1
ATOM 835 O O . ARG A 1 107 ? 10.250 13.652 -7.081 1.00 96.50 107 ARG A O 1
ATOM 842 N N . PHE A 1 108 ? 10.155 12.162 -8.763 1.00 96.00 108 PHE A N 1
ATOM 843 C CA . PHE A 1 108 ? 8.702 12.050 -8.780 1.00 96.00 108 PHE A CA 1
ATOM 844 C C . PHE A 1 108 ? 8.169 11.380 -7.505 1.00 96.00 108 PHE A C 1
ATOM 846 O O . PHE A 1 108 ? 7.277 11.946 -6.880 1.00 96.00 108 PHE A O 1
ATOM 853 N N . GLU A 1 109 ? 8.747 10.255 -7.065 1.00 91.62 109 GLU A N 1
ATOM 854 C CA . GLU A 1 109 ? 8.386 9.570 -5.808 1.00 91.62 109 GLU A CA 1
ATOM 855 C C . GLU A 1 109 ? 8.554 10.507 -4.599 1.00 91.62 109 GLU A C 1
ATOM 857 O O . GLU A 1 109 ? 7.620 10.703 -3.817 1.00 91.62 109 GLU A O 1
ATOM 862 N N . ALA A 1 110 ? 9.707 11.174 -4.484 1.00 92.00 110 ALA A N 1
ATOM 863 C CA . ALA A 1 110 ? 9.954 12.142 -3.413 1.00 92.00 110 ALA A CA 1
ATOM 864 C C . ALA A 1 110 ? 8.983 13.337 -3.472 1.00 92.00 110 ALA A C 1
ATOM 866 O O . ALA A 1 110 ? 8.491 13.808 -2.441 1.00 92.00 110 ALA A O 1
ATOM 867 N N . GLY A 1 111 ? 8.681 13.815 -4.681 1.00 96.25 111 GLY A N 1
ATOM 868 C CA . GLY A 1 111 ? 7.716 14.882 -4.920 1.00 96.25 111 GLY A CA 1
ATOM 869 C C . GLY A 1 111 ? 6.294 14.490 -4.521 1.00 96.25 111 GLY A C 1
ATOM 870 O O . GLY A 1 111 ? 5.596 15.303 -3.914 1.00 96.25 111 GLY A O 1
ATOM 871 N N . GLN A 1 112 ? 5.872 13.248 -4.785 1.00 92.94 112 GLN A N 1
ATOM 872 C CA . GLN A 1 112 ? 4.546 12.761 -4.398 1.00 92.94 112 GLN A CA 1
ATOM 873 C C . GLN A 1 112 ? 4.331 12.815 -2.886 1.00 92.94 112 GLN A C 1
ATOM 875 O O . GLN A 1 112 ? 3.295 13.315 -2.451 1.00 92.94 112 GLN A O 1
ATOM 880 N N . ALA A 1 113 ? 5.308 12.386 -2.084 1.00 88.25 113 ALA A N 1
ATOM 881 C CA . ALA A 1 113 ? 5.198 12.443 -0.625 1.00 88.25 113 ALA A CA 1
ATOM 882 C C . ALA A 1 113 ? 5.007 13.886 -0.116 1.00 88.25 113 ALA A C 1
ATOM 884 O O . ALA A 1 113 ? 4.156 14.151 0.736 1.00 88.25 113 ALA A O 1
ATOM 885 N N . GLN A 1 114 ? 5.750 14.845 -0.680 1.00 93.00 114 GLN A N 1
ATOM 886 C CA . GLN A 1 114 ? 5.613 16.262 -0.326 1.00 93.00 114 GLN A CA 1
ATOM 887 C C . GLN A 1 114 ? 4.267 16.845 -0.767 1.00 93.00 114 GLN A C 1
ATOM 889 O O . GLN A 1 114 ? 3.644 17.603 -0.021 1.00 93.00 114 GLN A O 1
ATOM 894 N N . ILE A 1 115 ? 3.812 16.505 -1.976 1.00 96.06 115 ILE A N 1
ATOM 895 C CA . ILE A 1 115 ? 2.509 16.938 -2.490 1.00 96.06 115 ILE A CA 1
ATOM 896 C C . ILE A 1 115 ? 1.399 16.373 -1.608 1.00 96.06 115 ILE A C 1
ATOM 898 O O . ILE A 1 115 ? 0.540 17.135 -1.182 1.00 96.06 115 ILE A O 1
ATOM 902 N N . GLN A 1 116 ? 1.449 15.088 -1.254 1.00 94.06 116 GLN A N 1
ATOM 903 C CA . GLN A 1 116 ? 0.455 14.452 -0.392 1.00 94.06 116 GLN A CA 1
ATOM 904 C C . GLN A 1 116 ? 0.333 15.165 0.961 1.00 94.06 116 GLN A C 1
ATOM 906 O O . GLN A 1 116 ? -0.779 15.479 1.383 1.00 94.06 116 GLN A O 1
ATOM 911 N N . GLN A 1 117 ? 1.455 15.478 1.618 1.00 93.56 117 GLN A N 1
ATOM 912 C CA . GLN A 1 117 ? 1.451 16.226 2.882 1.00 93.56 117 GLN A CA 1
ATOM 913 C C . GLN A 1 117 ? 0.830 17.619 2.726 1.00 93.56 117 GLN A C 1
ATOM 915 O O . GLN A 1 117 ? -0.005 18.025 3.537 1.00 93.56 117 GLN A O 1
ATOM 920 N N . LYS A 1 118 ? 1.187 18.342 1.656 1.00 96.25 118 LYS A N 1
ATOM 921 C CA . LYS A 1 118 ? 0.597 19.655 1.354 1.00 96.25 118 LYS A CA 1
ATOM 922 C C . LYS A 1 118 ? -0.905 19.550 1.102 1.00 96.25 118 LYS A C 1
ATOM 924 O O . LYS A 1 118 ? -1.667 20.342 1.647 1.00 96.25 118 LYS A O 1
ATOM 929 N N . THR A 1 119 ? -1.342 18.560 0.330 1.00 96.88 119 THR A N 1
ATOM 930 C CA . THR A 1 119 ? -2.760 18.318 0.048 1.00 96.88 119 THR A CA 1
ATOM 931 C C . THR A 1 119 ? -3.539 17.991 1.320 1.00 96.88 119 THR A C 1
ATOM 933 O O . THR A 1 119 ? -4.637 18.511 1.499 1.00 96.88 119 THR A O 1
ATOM 936 N N . GLN A 1 120 ? -2.979 17.196 2.237 1.00 95.56 120 GLN A N 1
ATOM 937 C CA . GLN A 1 120 ? -3.614 16.909 3.529 1.00 95.56 120 GLN A CA 1
ATOM 938 C C . GLN A 1 120 ? -3.788 18.171 4.384 1.00 95.56 120 GLN A C 1
ATOM 940 O O . GLN A 1 120 ? -4.862 18.376 4.951 1.00 95.56 120 GLN A O 1
ATOM 945 N N . ALA A 1 121 ? -2.770 19.035 4.450 1.00 96.38 121 ALA A N 1
ATOM 946 C CA . ALA A 1 121 ? -2.862 20.307 5.167 1.00 96.38 121 ALA A CA 1
ATOM 947 C C . ALA A 1 121 ? -3.938 21.222 4.559 1.00 96.38 121 ALA A C 1
ATOM 949 O O . ALA A 1 121 ? -4.817 21.699 5.274 1.00 96.38 121 ALA A O 1
ATOM 950 N N . LEU A 1 122 ? -3.938 21.370 3.230 1.00 97.00 122 LEU A N 1
ATOM 951 C CA . LEU A 1 122 ? -4.951 22.147 2.511 1.00 97.00 122 LEU A CA 1
ATOM 952 C C . LEU A 1 122 ? -6.368 21.622 2.767 1.00 97.00 122 LEU A C 1
ATOM 954 O O . LEU A 1 122 ? -7.288 22.406 2.989 1.00 97.00 122 LEU A O 1
ATOM 958 N N . PHE A 1 123 ? -6.550 20.300 2.767 1.00 96.56 123 PHE A N 1
ATOM 959 C CA . PHE A 1 123 ? -7.847 19.690 3.042 1.00 96.56 123 PHE A CA 1
ATOM 960 C C . PHE A 1 123 ? -8.315 19.948 4.479 1.00 96.56 123 PHE A C 1
ATOM 962 O O . PHE A 1 123 ? -9.488 20.250 4.704 1.00 96.56 123 PHE A O 1
ATOM 969 N N . LYS A 1 124 ? -7.405 19.878 5.458 1.00 96.00 124 LYS A N 1
ATOM 970 C CA . LYS A 1 124 ? -7.711 20.181 6.861 1.00 96.00 124 LYS A CA 1
ATOM 971 C C . LYS A 1 124 ? -8.202 21.619 7.028 1.00 96.00 124 LYS A C 1
ATOM 973 O O . LYS A 1 124 ? -9.247 21.834 7.648 1.00 96.00 124 LYS A O 1
ATOM 978 N N . ASP A 1 125 ? -7.501 22.578 6.437 1.00 96.94 125 ASP A N 1
ATOM 979 C CA . ASP A 1 125 ? -7.875 23.991 6.520 1.00 96.94 125 ASP A CA 1
ATOM 980 C C . ASP A 1 125 ? -9.221 24.231 5.833 1.00 96.94 125 ASP A C 1
ATOM 982 O O . ASP A 1 125 ? -10.152 24.771 6.436 1.00 96.94 125 ASP A O 1
ATOM 986 N N . TRP A 1 126 ? -9.369 23.730 4.604 1.00 97.81 126 TRP A N 1
ATOM 987 C CA . TRP A 1 126 ? -10.614 23.831 3.846 1.00 97.81 126 TRP A CA 1
ATOM 988 C C . TRP A 1 126 ? -11.812 23.238 4.604 1.00 97.81 126 TRP A C 1
ATOM 990 O O . TRP A 1 126 ? -12.849 23.892 4.726 1.00 97.81 126 TRP A O 1
ATOM 1000 N N . SER A 1 127 ? -11.668 22.035 5.170 1.00 96.12 127 SER A N 1
ATOM 1001 C CA . SER A 1 127 ? -12.746 21.369 5.917 1.00 96.12 127 SER A CA 1
ATOM 1002 C C . SER A 1 127 ? -13.146 22.136 7.182 1.00 96.12 127 SER A C 1
ATOM 1004 O O . SER A 1 127 ? -14.330 22.206 7.509 1.00 96.12 127 SER A O 1
ATOM 1006 N N . SER A 1 128 ? -12.186 22.784 7.850 1.00 96.88 128 SER A N 1
ATOM 1007 C CA . SER A 1 128 ? -12.440 23.613 9.034 1.00 96.88 128 SER A CA 1
ATOM 1008 C C . SER A 1 128 ? -13.253 24.860 8.679 1.00 96.88 128 SER A C 1
ATOM 1010 O O . SER A 1 128 ? -14.227 25.186 9.362 1.00 96.88 128 SER A O 1
ATOM 1012 N N . HIS A 1 129 ? -12.907 25.525 7.572 1.00 97.00 129 HIS A N 1
ATOM 1013 C CA . HIS A 1 129 ? -13.675 26.659 7.053 1.00 97.00 129 HIS A CA 1
ATOM 1014 C C . HIS A 1 129 ? -15.095 26.253 6.641 1.00 97.00 129 HIS A C 1
ATOM 1016 O O . HIS A 1 129 ? -16.058 26.934 7.002 1.00 97.00 129 HIS A O 1
ATOM 1022 N N . ALA A 1 130 ? -15.239 25.128 5.935 1.00 97.38 130 ALA A N 1
ATOM 1023 C CA . ALA A 1 130 ? -16.540 24.611 5.523 1.00 97.38 130 ALA A CA 1
ATOM 1024 C C . ALA A 1 130 ? -17.433 24.266 6.729 1.00 97.38 130 ALA A C 1
ATOM 1026 O O . ALA A 1 130 ? -18.605 24.647 6.756 1.00 97.38 130 ALA A O 1
ATOM 1027 N N . ALA A 1 131 ? -16.878 23.609 7.753 1.00 96.62 131 ALA A N 1
ATOM 1028 C CA . ALA A 1 131 ? -17.602 23.271 8.977 1.00 96.62 131 ALA A CA 1
ATOM 1029 C C . ALA A 1 131 ? -18.067 24.521 9.738 1.00 96.62 131 ALA A C 1
ATOM 1031 O O . ALA A 1 131 ? -19.211 24.574 10.192 1.00 96.62 131 ALA A O 1
ATOM 1032 N N . ARG A 1 132 ? -17.213 25.550 9.833 1.00 97.38 132 ARG A N 1
ATOM 1033 C CA . ARG A 1 132 ? -17.572 26.820 10.476 1.00 97.38 132 ARG A CA 1
ATOM 1034 C C . ARG A 1 132 ? -18.733 27.506 9.760 1.00 97.38 132 ARG A C 1
ATOM 1036 O O . ARG A 1 132 ? -19.714 27.858 10.403 1.00 97.38 132 ARG A O 1
ATOM 1043 N N . ALA A 1 133 ? -18.654 27.626 8.436 1.00 97.12 133 ALA A N 1
ATOM 1044 C CA . ALA A 1 133 ? -19.718 28.235 7.642 1.00 97.12 133 ALA A CA 1
ATOM 1045 C C . ALA A 1 133 ? -21.048 27.469 7.764 1.00 97.12 133 ALA A C 1
ATOM 1047 O O . ALA A 1 133 ? -22.113 28.082 7.857 1.00 97.12 133 ALA A O 1
ATOM 1048 N N . ALA A 1 134 ? -20.996 26.132 7.799 1.00 97.44 134 ALA A N 1
ATOM 1049 C CA . ALA A 1 134 ? -22.178 25.301 8.015 1.00 97.44 134 ALA A CA 1
ATOM 1050 C C . ALA A 1 134 ? -22.795 25.523 9.407 1.00 97.44 134 ALA A C 1
ATOM 1052 O O . ALA A 1 134 ? -24.014 25.657 9.516 1.00 97.44 134 ALA A O 1
ATOM 1053 N N . PHE A 1 135 ? -21.966 25.613 10.451 1.00 97.00 135 PHE A N 1
ATOM 1054 C CA . PHE A 1 135 ? -22.412 25.883 11.819 1.00 9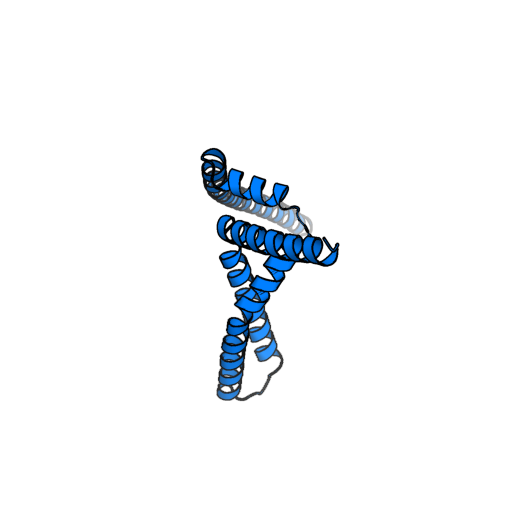7.00 135 PHE A CA 1
ATOM 1055 C C . PHE A 1 135 ? -23.054 27.267 11.964 1.00 97.00 135 PHE A C 1
ATOM 1057 O O . PHE A 1 135 ? -24.138 27.382 12.538 1.00 97.00 135 PHE A O 1
ATOM 1064 N N . ASP A 1 136 ? -22.416 28.305 11.419 1.00 96.88 136 ASP A N 1
ATOM 1065 C CA . ASP A 1 136 ? -22.925 29.678 11.491 1.00 96.88 136 ASP A CA 1
ATOM 1066 C C . ASP A 1 136 ? -24.285 29.781 10.772 1.00 96.88 136 ASP A C 1
ATOM 1068 O O . ASP A 1 136 ? -25.229 30.376 11.296 1.00 96.88 136 ASP A O 1
ATOM 1072 N N . LYS A 1 137 ? -24.427 29.117 9.614 1.00 96.25 137 LYS A N 1
ATOM 1073 C CA . LYS A 1 137 ? -25.702 29.033 8.888 1.00 96.25 137 LYS A CA 1
ATOM 1074 C C . LYS A 1 137 ? -26.786 28.315 9.697 1.00 96.25 137 LYS A C 1
ATOM 1076 O O . LYS A 1 137 ? -27.901 28.820 9.774 1.00 96.25 137 LYS A O 1
ATOM 1081 N N . ALA A 1 138 ? -26.475 27.157 10.279 1.00 96.12 138 ALA A N 1
ATOM 1082 C CA . ALA A 1 138 ? -27.437 26.391 11.071 1.00 96.12 138 ALA A CA 1
ATOM 1083 C C . ALA A 1 138 ? -27.885 27.16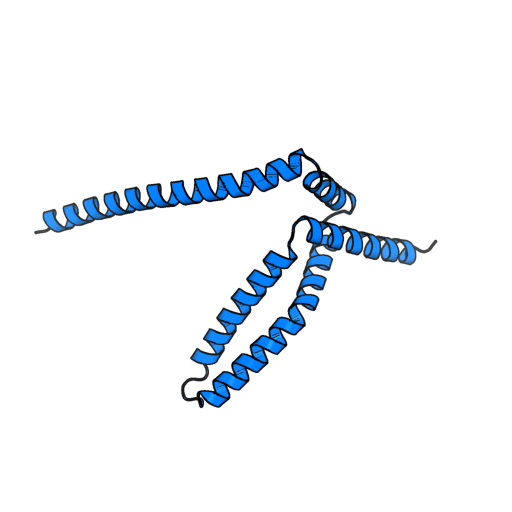4 12.324 1.00 96.12 138 ALA A C 1
ATOM 1085 O O . ALA A 1 138 ? -29.072 27.212 12.628 1.00 96.12 138 ALA A O 1
ATOM 1086 N N . SER A 1 139 ? -26.953 27.834 13.006 1.00 95.06 139 SER A N 1
ATOM 1087 C CA . SER A 1 139 ? -27.249 28.638 14.200 1.00 95.06 139 SER A CA 1
ATOM 1088 C C . SER A 1 139 ? -28.174 29.816 13.885 1.00 95.06 139 SER A C 1
ATOM 1090 O O . SER A 1 139 ? -29.101 30.093 14.640 1.00 95.06 139 SER A O 1
ATOM 1092 N N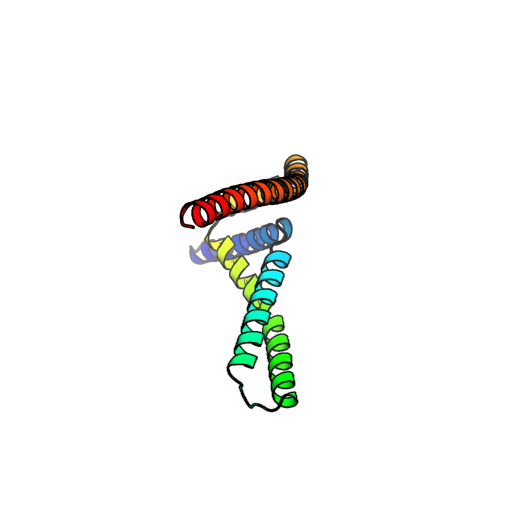 . ALA A 1 140 ? -27.959 30.481 12.745 1.00 94.56 140 ALA A N 1
ATOM 1093 C CA . ALA A 1 140 ? -28.823 31.570 12.295 1.00 94.56 140 ALA A CA 1
ATOM 1094 C C . ALA A 1 140 ? -30.247 31.100 11.950 1.00 94.56 140 ALA A C 1
ATOM 1096 O O . ALA A 1 140 ? -31.190 31.863 12.128 1.00 94.56 140 ALA A O 1
ATOM 1097 N N . GLN A 1 141 ? -30.409 29.864 11.464 1.00 92.69 141 GLN A N 1
ATOM 1098 C CA . GLN A 1 141 ? -31.728 29.287 11.190 1.00 92.69 141 GLN A CA 1
ATOM 1099 C C . GLN A 1 141 ? -32.492 28.996 12.483 1.00 92.69 141 GLN A C 1
ATOM 1101 O O . GLN A 1 141 ? -33.637 29.412 12.598 1.00 92.69 141 GLN A O 1
ATOM 1106 N N . VAL A 1 142 ? -31.840 28.374 13.471 1.00 92.06 142 VAL A N 1
ATOM 1107 C CA . VAL A 1 142 ? -32.455 28.100 14.783 1.00 92.06 142 VAL A CA 1
ATOM 1108 C C . VAL A 1 142 ? -32.903 29.396 15.463 1.00 92.06 142 VAL A C 1
ATOM 1110 O O . VAL A 1 142 ? -34.033 29.487 15.918 1.00 92.06 142 VAL A O 1
ATOM 1113 N N . ALA A 1 143 ? -32.059 30.432 15.459 1.00 86.38 143 ALA A N 1
ATOM 1114 C CA . ALA A 1 143 ? -32.387 31.721 16.073 1.00 86.38 143 ALA A CA 1
ATOM 1115 C C . ALA A 1 143 ? -33.500 32.509 15.351 1.00 86.38 143 ALA A C 1
ATOM 1117 O O . ALA A 1 143 ? -34.011 33.473 15.908 1.00 86.38 143 ALA A O 1
ATOM 1118 N N . ALA A 1 144 ? -33.840 32.159 14.106 1.00 82.81 144 ALA A N 1
ATOM 1119 C CA . ALA A 1 144 ? -34.928 32.790 13.356 1.00 82.81 144 ALA A CA 1
ATOM 1120 C C . ALA A 1 144 ? -36.280 32.074 13.540 1.00 82.81 144 ALA A C 1
ATOM 1122 O O . ALA A 1 144 ? -37.307 32.596 13.105 1.00 82.81 144 ALA A O 1
ATOM 1123 N N . GLU A 1 145 ? -36.269 30.876 14.131 1.00 77.56 145 GLU A N 1
ATOM 1124 C CA . GLU A 1 145 ? -37.456 30.071 14.444 1.00 77.56 145 GLU A CA 1
ATOM 1125 C C . GLU A 1 145 ? -37.944 30.270 15.897 1.00 77.56 145 GLU A C 1
ATOM 1127 O O . GLU A 1 145 ? -39.024 29.784 16.239 1.00 77.56 145 GLU A O 1
ATOM 1132 N N . GLU A 1 146 ? -37.182 31.003 16.722 1.00 60.62 146 GLU A N 1
ATOM 1133 C CA . GLU A 1 146 ? -37.532 31.466 18.081 1.00 60.62 146 GLU A CA 1
ATOM 1134 C C . GLU A 1 146 ? -38.137 32.882 18.076 1.00 60.62 146 GLU A C 1
ATOM 1136 O O . GLU A 1 146 ? -39.104 33.104 18.844 1.00 60.62 146 GLU A O 1
#

Organism: NCBI:txid911205

pLDDT: mean 90.7, std 10.76, range [49.03, 98.06]

Secondary structure (DSSP, 8-state):
--HHHHHHHHHHHHHHHHHHHHHHTTHHHHHHHHHHHHHHHHHHHHHHHSTT--HHHHHHHHHHHHHHHHHTHHHHHHHHHHHHHHHS-HHHHHHHHHHHHSHHHHHHHHHHHHHHHHHHHHHHHHHHHHHHHHHHHHHHHHTT--

Foldseek 3Di:
DDPVVVVVVLLVLLLVLLVLLCVLVVCLVVLVVVLVVVLVVVLVVLVVVCVPDDPVVSVVVSVVSVVVSVVCSVVVVSVSSSVRSVPDHSVVSVVSSVLCPDPNNVVVVVVVVVVVVVVVVVVVVVVVVVVVVVVVVVVVVVVVVD

InterPro domains:
  IPR018637 Domain of unknown function DUF2059 [PF09832] (75-131)

Radius of gyration: 24.8 Å; chains: 1; bounding box: 54×60×60 Å

Sequence (146 aa):
MSLDRAQNIMTHANFDVAKRLLEVIKIDQMVTMMARQMMAQKVVSIQQKSEGADPEELKQVTDAFQQAFMLHVPDLMEEVIKAYAGAFSVEDMEAVIAFNKSEIGQRFEAGQAQIQQKTQALFKDWSSHAARAAFDKASAQVAAEE